Protein AF-A0A085EXB8-F1 (afdb_monomer)

Secondary structure (DSSP, 8-state):
--------PPPPPEE-SS-EE----GGGHH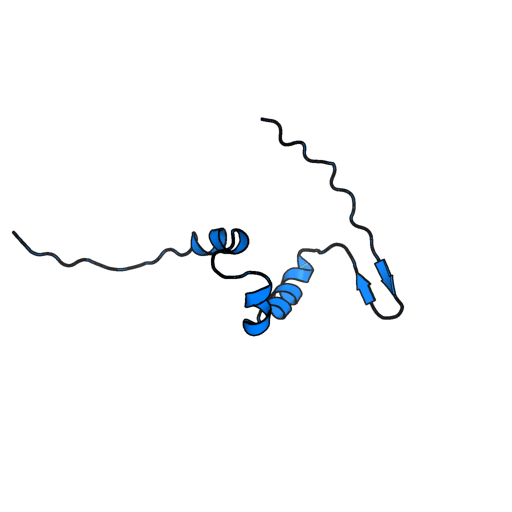HHHHHTT-HHHHHHHS-TTSTTTTTGGGG-------------

Solvent-accessible surface area (backbone atoms only — not comparable to full-atom values): 5156 Å² total; per-residue (Å²): 134,84,79,82,74,71,78,83,71,82,67,69,74,49,79,56,102,87,50,75,49,61,73,87,57,82,85,48,48,64,62,51,49,60,69,60,62,44,65,87,60,34,53,77,76,63,38,90,90,37,81,84,55,62,62,67,69,73,71,65,80,83,78,84,79,86,80,77,88,85,88,130

Mean predicted aligned error: 15.2 Å

Foldseek 3Di:
DDDPPDPPDQDDWDDDPVDIDHDDDPVCVVVVCVVCVDPVVVCVVPPPPDPVCPVVVVPDPPDDDDDDDDDD

pLDDT: mean 70.89, std 21.97, range [34.94, 98.31]

Radius of gyration: 21.45 Å; Cα contacts (8 Å, |Δi|>4): 23; chains: 1; bounding box: 45×43×57 Å

Sequence (72 aa):
MQTNKMPATMQPILETERLILRPRTMEDLDHVTTMNSDPEVMRHIAPVGTAFMSMALRRSPVSGARATGAHG

Structure (mmCIF, N/CA/C/O backbone):
data_AF-A0A085EXB8-F1
#
_entry.id   AF-A0A085EXB8-F1
#
loop_
_atom_site.group_PDB
_atom_site.id
_atom_site.type_symbol
_atom_site.label_atom_id
_atom_site.label_alt_id
_atom_site.label_comp_id
_atom_site.label_asym_id
_atom_site.label_entity_id
_atom_site.label_seq_id
_atom_site.pdbx_PDB_ins_code
_atom_site.Cartn_x
_atom_site.Cartn_y
_atom_site.Cartn_z
_atom_site.occupancy
_atom_site.B_iso_or_equiv
_atom_site.auth_seq_id
_atom_site.auth_comp_id
_atom_site.auth_asym_id
_atom_site.auth_atom_id
_atom_site.pdbx_PDB_model_num
ATOM 1 N N . MET A 1 1 ? 3.079 36.177 -3.589 1.00 47.34 1 MET A N 1
ATOM 2 C CA . MET A 1 1 ? 1.986 35.193 -3.753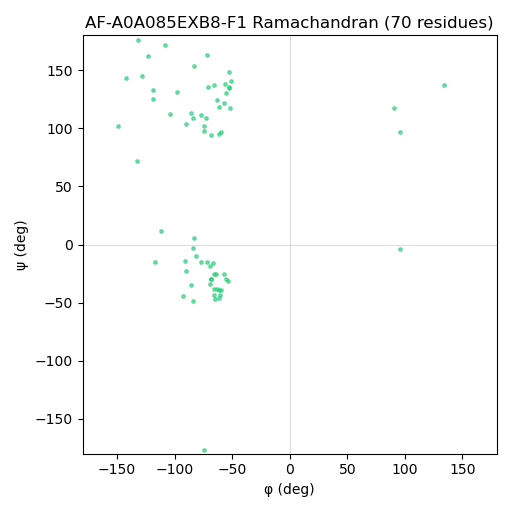 1.00 47.34 1 MET A CA 1
ATOM 3 C C . MET A 1 1 ? 2.060 34.233 -2.576 1.00 47.34 1 MET A C 1
ATOM 5 O O . MET A 1 1 ? 3.002 33.457 -2.504 1.00 47.34 1 MET A O 1
ATOM 9 N N . GLN A 1 2 ? 1.166 34.368 -1.596 1.00 45.56 2 GLN A N 1
ATOM 10 C CA . GLN A 1 2 ? 1.167 33.543 -0.385 1.00 45.56 2 GLN A CA 1
ATOM 11 C C . GLN A 1 2 ? 0.430 32.232 -0.698 1.00 45.56 2 GLN A C 1
ATOM 13 O O . GLN A 1 2 ? -0.782 32.244 -0.892 1.00 45.56 2 GLN A O 1
ATOM 18 N N . THR A 1 3 ? 1.132 31.103 -0.797 1.00 51.94 3 THR A N 1
ATOM 19 C CA . THR A 1 3 ? 0.462 29.797 -0.861 1.00 51.94 3 THR A CA 1
ATOM 20 C C . THR A 1 3 ? -0.089 29.501 0.525 1.00 51.94 3 THR A C 1
ATOM 22 O O . THR A 1 3 ? 0.679 29.278 1.462 1.00 51.94 3 THR A O 1
ATOM 25 N N . ASN A 1 4 ? -1.410 29.557 0.668 1.00 47.12 4 ASN A N 1
ATOM 26 C CA . ASN A 1 4 ? -2.105 29.224 1.902 1.00 47.12 4 ASN A CA 1
ATOM 27 C C . ASN A 1 4 ? -1.825 27.748 2.244 1.00 47.12 4 ASN A C 1
ATOM 29 O O . ASN A 1 4 ? -2.461 26.844 1.705 1.00 47.12 4 ASN A O 1
ATOM 33 N N . LYS A 1 5 ? -0.820 27.485 3.087 1.00 59.28 5 LYS A N 1
ATOM 34 C CA . LYS A 1 5 ? -0.574 26.156 3.649 1.00 59.28 5 LYS A CA 1
ATOM 35 C C . LYS A 1 5 ? -1.655 25.953 4.702 1.00 59.28 5 LYS A C 1
ATOM 37 O O . LYS A 1 5 ? -1.527 26.473 5.807 1.00 59.28 5 LYS A O 1
ATOM 42 N N . MET A 1 6 ? -2.734 25.252 4.348 1.00 55.00 6 MET A N 1
ATOM 43 C CA . MET A 1 6 ? -3.674 24.774 5.363 1.00 55.00 6 MET A CA 1
ATOM 44 C C . MET A 1 6 ? -2.869 24.039 6.448 1.00 55.00 6 MET A C 1
ATOM 46 O O . MET A 1 6 ? -1.887 23.364 6.105 1.00 55.00 6 MET A O 1
ATOM 50 N N . PRO A 1 7 ? -3.212 24.196 7.738 1.00 60.19 7 PRO A N 1
ATOM 51 C CA . PRO A 1 7 ? -2.514 23.487 8.800 1.00 60.19 7 PRO A CA 1
ATOM 52 C C . PRO A 1 7 ? -2.514 21.996 8.465 1.00 60.19 7 PRO A C 1
ATOM 54 O O . PRO A 1 7 ? -3.524 21.472 7.996 1.00 60.19 7 PRO A O 1
ATOM 57 N N . ALA A 1 8 ? -1.367 21.337 8.641 1.00 63.84 8 ALA A N 1
ATOM 58 C CA . ALA A 1 8 ? -1.251 19.902 8.430 1.00 63.84 8 ALA A CA 1
ATOM 59 C C . ALA A 1 8 ? -2.222 19.212 9.393 1.00 63.84 8 ALA A C 1
ATOM 61 O O . ALA A 1 8 ? -1.933 19.064 10.577 1.00 63.84 8 ALA A O 1
ATOM 62 N N . THR A 1 9 ? -3.409 18.864 8.905 1.00 67.06 9 THR A N 1
ATOM 63 C CA . THR A 1 9 ? -4.372 18.079 9.665 1.00 67.06 9 THR A CA 1
ATOM 64 C C . THR A 1 9 ? -3.696 16.752 9.962 1.00 67.06 9 THR A C 1
ATOM 66 O O . THR A 1 9 ? -3.306 16.053 9.022 1.00 67.06 9 THR A O 1
ATOM 69 N N . MET A 1 10 ? -3.503 16.428 11.245 1.00 78.94 10 MET A N 1
ATOM 70 C CA . MET A 1 10 ? -3.010 15.111 11.637 1.00 78.94 10 MET A CA 1
ATOM 71 C C . MET A 1 10 ? -3.894 14.056 10.976 1.00 78.94 10 MET A C 1
ATOM 73 O O . MET A 1 10 ? -5.106 14.035 11.185 1.00 78.94 10 MET A O 1
ATOM 77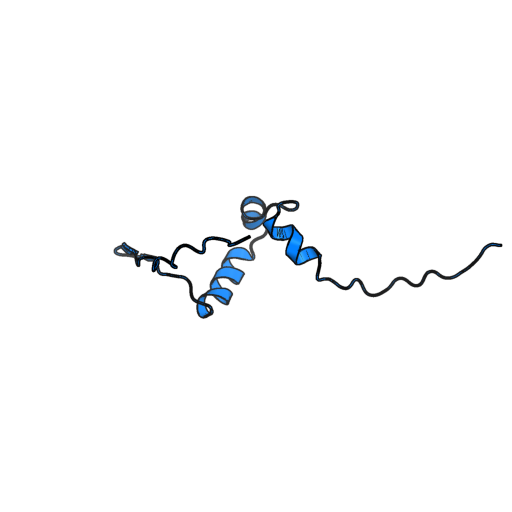 N N . GLN A 1 11 ? -3.293 13.233 10.117 1.00 88.06 11 GLN A N 1
ATOM 78 C CA . GLN A 1 11 ? -4.012 12.141 9.479 1.00 88.06 11 GLN A CA 1
ATOM 79 C C . GLN A 1 11 ? -4.411 11.120 10.559 1.00 88.06 11 GLN A C 1
ATOM 81 O O . GLN A 1 11 ? -3.600 10.839 11.444 1.00 88.06 11 GLN A O 1
ATOM 86 N N . PRO A 1 12 ? -5.644 10.590 10.525 1.00 92.44 12 PRO A N 1
ATOM 87 C CA . PRO A 1 12 ? -6.118 9.666 11.547 1.00 92.44 12 PRO A CA 1
ATOM 88 C C . PRO A 1 12 ? -5.446 8.294 11.424 1.00 92.44 12 PRO A C 1
ATOM 90 O O . PRO A 1 12 ? -4.907 7.938 10.374 1.00 92.44 12 PRO A O 1
ATOM 93 N N . ILE A 1 13 ? -5.537 7.512 12.499 1.00 95.94 13 ILE A N 1
ATOM 94 C CA . ILE A 1 13 ? -5.269 6.072 12.486 1.00 95.94 13 ILE A CA 1
ATOM 95 C C . ILE A 1 13 ? -6.617 5.356 12.368 1.00 95.94 13 ILE A C 1
ATOM 97 O O . ILE A 1 13 ? -7.554 5.691 13.093 1.00 95.94 13 ILE A O 1
ATOM 101 N N . LEU A 1 14 ? -6.723 4.405 11.440 1.00 97.19 14 LEU A N 1
ATOM 102 C CA . LEU A 1 14 ? -7.908 3.569 11.237 1.00 97.19 14 LEU A CA 1
ATOM 103 C C . LEU A 1 14 ? -7.536 2.107 11.471 1.00 97.19 14 LEU A C 1
ATOM 105 O O . LEU A 1 14 ? -6.543 1.632 10.923 1.00 97.19 14 LEU A O 1
ATOM 109 N N . GLU A 1 15 ? -8.340 1.385 12.243 1.00 98.31 15 GLU A N 1
ATOM 110 C CA . GLU A 1 15 ? -8.041 0.011 12.650 1.00 98.31 15 GLU A CA 1
ATOM 111 C C . GLU A 1 15 ? -9.214 -0.922 12.341 1.00 98.31 15 GLU A C 1
ATOM 113 O O . GLU A 1 15 ? -10.385 -0.550 12.420 1.00 98.31 15 GLU A O 1
ATOM 118 N N . THR A 1 16 ? -8.877 -2.151 11.975 1.00 97.62 16 THR A N 1
ATOM 119 C CA . THR A 1 16 ? -9.789 -3.287 11.821 1.00 97.62 16 THR A CA 1
ATOM 120 C C . THR A 1 16 ? -9.184 -4.481 12.553 1.00 97.62 16 THR A C 1
ATOM 122 O O . THR A 1 16 ? -8.039 -4.419 12.994 1.00 97.62 16 THR A O 1
ATOM 125 N N . GLU A 1 17 ? -9.895 -5.605 12.611 1.00 98.19 17 GLU A N 1
ATOM 126 C CA . GLU A 1 17 ? -9.386 -6.828 13.247 1.00 98.19 17 GLU A CA 1
ATOM 127 C C . GLU A 1 17 ? -8.030 -7.299 12.682 1.00 98.19 17 GLU A C 1
ATOM 129 O O . GLU A 1 17 ? -7.234 -7.899 13.397 1.00 98.19 17 GLU A O 1
ATOM 134 N N . ARG A 1 18 ? -7.748 -7.023 11.399 1.00 98.06 18 ARG A N 1
ATOM 135 C CA . ARG A 1 18 ? -6.558 -7.543 10.704 1.00 98.06 18 ARG A CA 1
ATOM 136 C C . ARG A 1 18 ? -5.572 -6.480 10.232 1.00 98.06 18 ARG A C 1
ATOM 138 O O . ARG A 1 18 ? -4.468 -6.842 9.835 1.00 98.06 18 ARG A O 1
ATOM 145 N N . LEU A 1 19 ? -5.967 -5.207 10.188 1.00 98.00 19 LEU A N 1
ATOM 146 C CA . LEU A 1 19 ? -5.196 -4.148 9.529 1.00 98.00 19 LEU A CA 1
ATOM 147 C C . LEU A 1 19 ? -5.259 -2.829 10.296 1.00 98.00 19 LEU A C 1
ATOM 149 O O . LEU A 1 19 ? -6.321 -2.445 10.784 1.00 98.00 19 LEU A O 1
ATOM 153 N N . ILE A 1 20 ? -4.133 -2.113 10.284 1.00 97.44 20 ILE A N 1
ATOM 154 C CA . ILE A 1 20 ? -3.981 -0.743 10.779 1.00 97.44 20 ILE A CA 1
ATOM 155 C C . ILE A 1 20 ? -3.543 0.139 9.608 1.00 97.44 20 ILE A C 1
ATOM 157 O O . ILE A 1 20 ? -2.525 -0.129 8.967 1.00 97.44 20 ILE A O 1
ATOM 161 N N . LEU A 1 21 ? -4.284 1.213 9.350 1.00 96.62 21 LEU A N 1
ATOM 162 C CA . LEU A 1 21 ? -3.892 2.288 8.448 1.00 96.62 21 LEU A CA 1
ATOM 163 C C . LEU A 1 21 ? -3.463 3.493 9.283 1.00 96.62 21 LEU A C 1
ATOM 165 O O . LEU A 1 21 ? -4.285 4.114 9.952 1.00 96.62 21 LEU A O 1
ATOM 169 N N . ARG A 1 22 ? -2.172 3.827 9.234 1.00 94.62 22 ARG A N 1
ATOM 170 C CA . ARG A 1 22 ? -1.570 4.932 9.993 1.00 94.62 22 ARG A CA 1
ATOM 171 C C . ARG A 1 22 ? -0.874 5.944 9.076 1.00 94.62 22 ARG A C 1
ATOM 173 O O . ARG A 1 22 ? -0.533 5.588 7.943 1.00 94.62 22 ARG A O 1
ATOM 180 N N . PRO A 1 23 ? -0.604 7.174 9.555 1.00 94.06 23 PRO A N 1
ATOM 181 C CA . PRO A 1 23 ? 0.256 8.111 8.843 1.00 94.06 23 PRO A CA 1
ATOM 182 C C . PRO A 1 23 ? 1.603 7.469 8.491 1.00 94.06 23 PRO A C 1
ATOM 184 O O . PRO A 1 23 ? 2.221 6.786 9.316 1.00 94.06 23 PRO A O 1
ATOM 187 N N . ARG A 1 24 ? 2.041 7.682 7.248 1.00 91.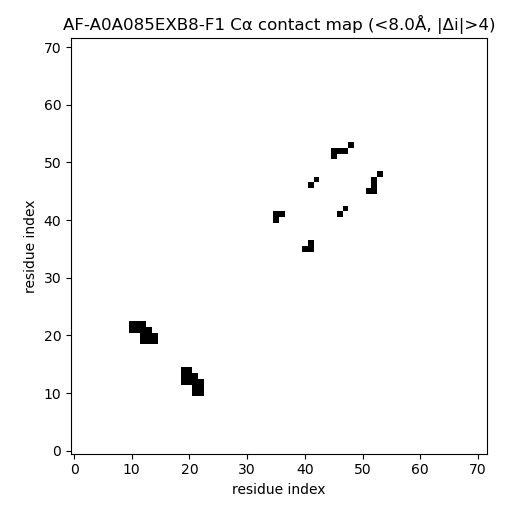50 24 ARG A N 1
ATOM 188 C CA . ARG A 1 24 ? 3.307 7.147 6.739 1.00 91.50 24 ARG A CA 1
ATOM 189 C C . ARG A 1 24 ? 4.484 7.875 7.384 1.00 91.50 24 ARG A C 1
ATOM 191 O O . ARG A 1 24 ? 4.494 9.105 7.434 1.00 91.50 24 ARG A O 1
AT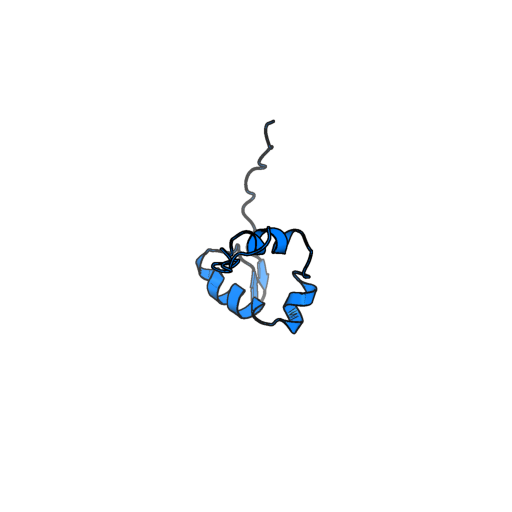OM 198 N N . THR A 1 25 ? 5.489 7.123 7.807 1.00 92.25 25 THR A N 1
ATOM 199 C CA . THR A 1 25 ? 6.770 7.643 8.294 1.00 92.25 25 THR A CA 1
ATOM 200 C C . THR A 1 25 ? 7.875 7.371 7.271 1.00 92.25 25 THR A C 1
ATOM 202 O O . THR A 1 25 ? 7.678 6.672 6.277 1.00 92.25 25 THR A O 1
ATOM 205 N N . MET A 1 26 ? 9.061 7.937 7.496 1.00 93.94 26 MET A N 1
ATOM 206 C CA . MET A 1 26 ? 10.222 7.672 6.638 1.00 93.94 26 MET A CA 1
ATOM 207 C C . MET A 1 26 ? 10.697 6.216 6.709 1.00 93.94 26 MET A C 1
ATOM 209 O O . MET A 1 26 ? 11.261 5.714 5.744 1.00 93.94 26 MET A O 1
ATOM 213 N N . GLU A 1 27 ? 10.427 5.529 7.816 1.00 95.31 27 GLU A N 1
ATOM 214 C CA . GLU A 1 27 ? 10.785 4.121 8.026 1.00 95.31 27 GLU A CA 1
ATOM 215 C C . GLU A 1 27 ? 9.969 3.172 7.131 1.00 95.31 27 GLU A C 1
ATOM 217 O O . GLU A 1 27 ? 10.373 2.043 6.873 1.00 95.31 27 GLU A O 1
ATOM 222 N N . ASP A 1 28 ? 8.837 3.637 6.595 1.00 94.44 28 ASP A N 1
ATOM 223 C CA . ASP A 1 28 ? 7.984 2.845 5.707 1.00 94.44 28 ASP A CA 1
ATOM 224 C C . ASP A 1 28 ? 8.486 2.818 4.255 1.00 94.44 28 ASP A C 1
ATOM 226 O O . ASP A 1 28 ? 7.937 2.087 3.425 1.00 94.44 28 ASP A O 1
ATOM 230 N N . LEU A 1 29 ? 9.484 3.640 3.908 1.00 92.12 29 LEU A N 1
ATOM 231 C CA . LEU A 1 29 ? 9.883 3.848 2.516 1.00 92.12 29 LEU A CA 1
ATOM 232 C C . LEU A 1 29 ? 10.415 2.587 1.845 1.00 92.12 29 LEU A C 1
ATOM 234 O O . LEU A 1 29 ? 10.091 2.366 0.677 1.00 92.12 29 LEU A O 1
ATOM 238 N N . ASP A 1 30 ? 11.169 1.757 2.557 1.00 93.44 30 ASP A N 1
ATOM 239 C CA . ASP A 1 30 ? 11.711 0.521 1.988 1.00 93.44 30 ASP A CA 1
ATOM 240 C C . ASP A 1 30 ? 10.574 -0.440 1.625 1.00 93.44 30 ASP A C 1
ATOM 242 O O . ASP A 1 30 ? 10.489 -0.902 0.488 1.00 93.44 30 ASP A O 1
ATOM 246 N N . HIS A 1 31 ? 9.610 -0.630 2.532 1.00 90.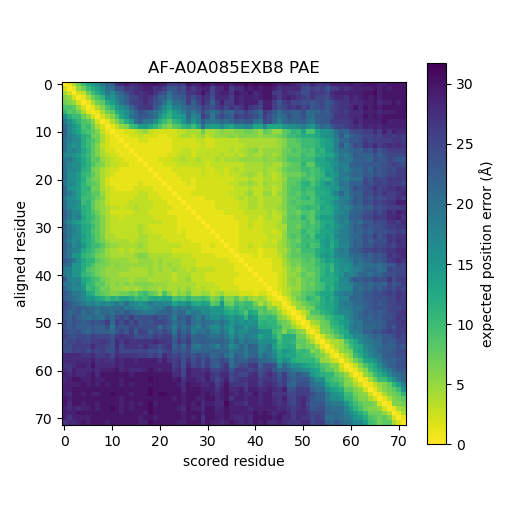81 31 HIS A N 1
ATOM 247 C CA . HIS A 1 31 ? 8.426 -1.456 2.284 1.00 90.81 31 HIS A CA 1
ATOM 248 C C . HIS A 1 31 ? 7.585 -0.936 1.109 1.00 90.81 31 HIS A C 1
ATOM 250 O O . HIS A 1 31 ? 7.150 -1.712 0.256 1.00 90.81 31 HIS A O 1
ATOM 256 N N . VAL A 1 32 ? 7.376 0.383 1.030 1.00 89.94 32 VAL A N 1
ATOM 257 C CA . VAL A 1 32 ? 6.646 1.011 -0.083 1.00 89.94 32 VAL A CA 1
ATOM 258 C C . VAL A 1 32 ? 7.408 0.853 -1.399 1.00 89.94 32 VAL A C 1
ATOM 260 O O . VAL A 1 32 ? 6.792 0.607 -2.433 1.00 89.94 32 VAL A O 1
ATOM 263 N N . THR A 1 33 ? 8.735 0.963 -1.377 1.00 88.44 33 THR A N 1
ATOM 264 C CA . THR A 1 33 ? 9.583 0.789 -2.564 1.00 88.44 33 THR A CA 1
ATOM 265 C C . THR A 1 33 ? 9.531 -0.647 -3.066 1.00 88.44 33 THR A C 1
ATOM 267 O O . THR A 1 33 ? 9.357 -0.860 -4.264 1.00 88.44 33 THR A O 1
ATOM 270 N N . THR A 1 34 ? 9.599 -1.633 -2.168 1.00 90.06 34 THR A N 1
ATOM 271 C CA . THR A 1 34 ? 9.434 -3.047 -2.525 1.00 90.06 34 THR A CA 1
ATOM 272 C C . THR A 1 34 ? 8.050 -3.311 -3.115 1.00 90.06 34 THR A C 1
ATOM 274 O O . THR A 1 34 ? 7.957 -3.925 -4.176 1.00 90.06 34 THR A O 1
ATOM 277 N N . MET A 1 35 ? 6.980 -2.798 -2.499 1.00 86.19 35 MET A N 1
ATOM 278 C CA . MET A 1 35 ? 5.615 -2.924 -3.030 1.00 86.19 35 MET A CA 1
ATOM 279 C C . MET A 1 35 ? 5.477 -2.296 -4.428 1.00 86.19 35 MET A C 1
ATOM 281 O O . MET A 1 35 ? 4.834 -2.869 -5.301 1.00 86.19 35 MET A O 1
ATOM 285 N N . ASN A 1 36 ? 6.118 -1.149 -4.659 1.00 88.12 36 ASN A N 1
ATOM 286 C CA . ASN A 1 36 ? 6.108 -0.441 -5.941 1.00 88.12 36 ASN A CA 1
ATOM 287 C C . ASN A 1 36 ? 7.137 -0.979 -6.949 1.00 88.12 36 ASN A C 1
ATOM 289 O O . ASN A 1 36 ? 7.329 -0.373 -7.999 1.00 88.12 36 ASN A O 1
ATOM 293 N N . SER A 1 37 ? 7.852 -2.062 -6.650 1.00 88.06 37 SER A N 1
ATOM 294 C CA . SER A 1 37 ? 8.883 -2.570 -7.563 1.00 88.06 37 SER A CA 1
ATOM 295 C C . SER A 1 37 ? 8.309 -3.332 -8.759 1.00 88.06 37 SER A C 1
ATOM 297 O O . SER A 1 37 ? 9.019 -3.526 -9.743 1.00 88.06 37 SER A O 1
ATOM 299 N N . ASP A 1 38 ? 7.033 -3.727 -8.707 1.00 88.81 38 ASP A N 1
ATOM 300 C CA . ASP A 1 38 ? 6.377 -4.469 -9.781 1.00 88.81 38 ASP A CA 1
ATOM 301 C C . ASP A 1 38 ? 6.002 -3.543 -10.964 1.00 88.81 38 ASP A C 1
ATOM 303 O O . ASP A 1 38 ? 5.100 -2.702 -10.835 1.00 88.81 38 ASP A O 1
ATOM 307 N N . PRO A 1 39 ? 6.648 -3.685 -12.139 1.00 86.69 39 PRO A N 1
ATOM 308 C CA . PRO A 1 39 ? 6.371 -2.844 -13.301 1.00 86.69 39 PRO A CA 1
ATOM 309 C C . PRO A 1 39 ? 4.986 -3.091 -13.919 1.00 86.69 39 PRO A C 1
ATOM 311 O O . PRO A 1 39 ? 4.393 -2.155 -14.466 1.00 86.69 39 PRO A O 1
ATOM 314 N N . GLU A 1 40 ? 4.444 -4.310 -13.814 1.00 89.56 40 GLU A N 1
ATOM 315 C CA . GLU A 1 40 ? 3.116 -4.650 -14.340 1.00 89.56 40 GLU A CA 1
ATOM 316 C C . GLU A 1 40 ? 2.010 -3.936 -13.555 1.00 89.56 40 GLU A C 1
ATOM 318 O O . GLU A 1 40 ? 0.977 -3.577 -14.124 1.00 89.56 40 GLU A O 1
ATOM 323 N N . VAL A 1 41 ? 2.248 -3.664 -12.270 1.00 87.75 41 VAL A N 1
ATOM 324 C CA . VAL A 1 41 ? 1.356 -2.871 -11.413 1.00 87.75 41 VAL A CA 1
ATOM 325 C C . VAL A 1 41 ? 1.625 -1.375 -11.590 1.00 87.75 41 VAL A C 1
ATOM 327 O O . VAL A 1 41 ? 0.700 -0.591 -11.827 1.00 87.75 41 VAL A O 1
ATOM 330 N N . MET A 1 42 ? 2.893 -0.957 -11.527 1.00 88.00 42 MET A N 1
ATOM 331 C CA . MET A 1 42 ? 3.261 0.462 -11.523 1.00 88.00 42 MET A CA 1
ATOM 332 C C . MET A 1 42 ? 2.901 1.207 -12.805 1.00 88.00 42 MET A C 1
ATOM 334 O O . MET A 1 42 ? 2.643 2.413 -12.734 1.00 88.00 42 MET A O 1
ATOM 338 N N . ARG A 1 43 ? 2.790 0.525 -13.953 1.00 85.50 43 ARG A N 1
ATOM 339 C CA . ARG A 1 43 ? 2.304 1.146 -15.201 1.00 85.50 43 ARG A CA 1
ATOM 340 C C . ARG A 1 43 ? 0.911 1.775 -15.067 1.00 85.50 43 ARG A C 1
ATOM 342 O O . ARG A 1 43 ? 0.599 2.698 -15.814 1.00 85.50 43 ARG A O 1
ATOM 349 N N . HIS A 1 44 ? 0.091 1.300 -14.125 1.00 86.62 44 HIS A N 1
ATOM 350 C CA . HIS A 1 44 ? -1.244 1.836 -13.846 1.00 86.62 44 HIS A CA 1
ATOM 351 C C . HIS A 1 44 ? -1.236 2.958 -12.791 1.00 86.62 44 HIS A C 1
ATOM 353 O O . HIS A 1 44 ? -2.157 3.770 -12.765 1.00 86.62 44 HIS A O 1
ATOM 359 N N . ILE A 1 45 ? -0.207 3.018 -11.937 1.00 81.50 45 ILE A N 1
ATOM 360 C CA . ILE A 1 45 ? -0.096 3.971 -10.816 1.00 81.50 45 ILE A CA 1
ATOM 361 C C . ILE A 1 45 ? 0.661 5.236 -11.234 1.00 81.50 45 ILE A C 1
ATOM 363 O O . ILE A 1 45 ? 0.242 6.350 -10.922 1.00 81.50 45 ILE A O 1
ATOM 367 N N . ALA A 1 46 ? 1.771 5.074 -11.954 1.00 71.81 46 ALA A N 1
ATOM 368 C CA . ALA A 1 46 ? 2.593 6.171 -12.452 1.00 71.81 46 ALA A CA 1
ATOM 369 C C . ALA A 1 46 ? 2.931 5.950 -13.936 1.00 71.81 46 ALA A C 1
ATOM 371 O O . ALA A 1 46 ? 4.079 5.636 -14.267 1.00 71.81 46 ALA A O 1
ATOM 372 N N . PRO A 1 47 ? 1.948 6.109 -14.844 1.00 68.25 47 PRO A N 1
ATOM 373 C CA . PRO A 1 47 ? 2.183 5.941 -16.269 1.00 68.25 47 PRO A CA 1
ATOM 374 C C . PRO A 1 47 ? 3.305 6.868 -16.752 1.00 68.25 47 PRO A C 1
ATOM 376 O O . PRO A 1 47 ? 3.381 8.045 -16.366 1.00 68.25 47 PRO A O 1
ATOM 379 N N . VAL A 1 48 ? 4.175 6.340 -17.613 1.00 60.94 48 VAL A N 1
ATOM 380 C CA . VAL A 1 48 ? 5.228 7.113 -18.285 1.00 60.94 48 VAL A CA 1
ATOM 381 C C . VAL A 1 48 ? 4.582 8.291 -19.028 1.00 60.94 48 VAL A C 1
ATOM 383 O O . VAL A 1 48 ? 3.595 8.115 -19.735 1.00 60.94 48 VAL A O 1
ATOM 386 N N . GLY A 1 49 ? 5.113 9.503 -18.837 1.00 61.03 49 GLY A N 1
ATOM 387 C CA . GLY A 1 49 ? 4.567 10.740 -19.422 1.00 61.03 49 GLY A CA 1
ATOM 388 C C . GLY A 1 49 ? 3.619 11.532 -18.511 1.00 61.03 49 GLY A C 1
ATOM 389 O O . GLY A 1 49 ? 3.228 12.642 -18.863 1.00 61.03 49 GLY A O 1
ATOM 390 N N . THR A 1 50 ? 3.289 11.027 -17.317 1.00 57.44 50 THR A N 1
ATOM 391 C CA . THR A 1 50 ? 2.534 11.791 -16.310 1.00 57.44 50 THR A CA 1
ATOM 392 C C . THR A 1 50 ? 3.440 12.713 -15.486 1.00 57.44 50 THR A C 1
ATOM 394 O O . THR A 1 50 ? 4.636 12.458 -15.305 1.00 57.44 50 THR A O 1
ATOM 397 N N . ALA A 1 51 ? 2.869 13.800 -14.951 1.00 57.25 51 ALA A N 1
ATOM 398 C CA . ALA A 1 51 ? 3.610 14.821 -14.204 1.00 57.25 51 ALA A CA 1
ATOM 399 C C . ALA A 1 51 ? 4.449 14.244 -13.040 1.00 5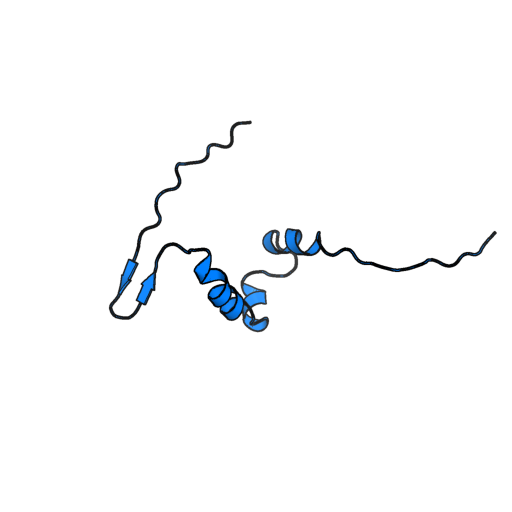7.25 51 ALA A C 1
ATOM 401 O O . ALA A 1 51 ? 5.544 14.748 -12.783 1.00 57.25 51 ALA A O 1
ATOM 402 N N . PHE A 1 52 ? 4.000 13.148 -12.412 1.00 53.50 52 PHE A N 1
ATOM 403 C CA . PHE A 1 52 ? 4.693 12.455 -11.316 1.00 53.50 52 PHE A CA 1
ATOM 404 C C . PHE A 1 52 ? 6.080 11.903 -11.695 1.00 53.50 52 PHE A C 1
ATOM 406 O O . PHE A 1 52 ? 7.013 12.026 -10.905 1.00 53.50 52 PHE A O 1
ATOM 413 N N . MET A 1 53 ? 6.258 11.356 -12.903 1.00 55.03 53 MET A N 1
ATOM 414 C CA . MET A 1 53 ? 7.544 10.784 -13.349 1.00 55.03 53 MET A CA 1
ATOM 415 C C . MET A 1 53 ? 8.455 11.799 -14.061 1.00 55.03 53 MET A C 1
ATOM 417 O O . MET A 1 53 ? 9.658 11.572 -14.200 1.00 55.03 53 MET A O 1
ATOM 421 N N . SER A 1 54 ? 7.924 12.960 -14.462 1.00 51.44 54 SER A N 1
ATOM 422 C CA . SER A 1 54 ? 8.682 13.995 -15.188 1.00 51.44 54 SER A CA 1
ATOM 423 C C . SER A 1 54 ? 9.804 14.663 -14.367 1.00 51.44 54 SER A C 1
ATOM 425 O O . SER A 1 54 ? 10.691 15.302 -14.936 1.00 51.44 54 SER A O 1
ATOM 427 N N . MET A 1 55 ? 9.803 14.508 -13.035 1.00 50.75 55 MET A N 1
ATOM 428 C CA . MET A 1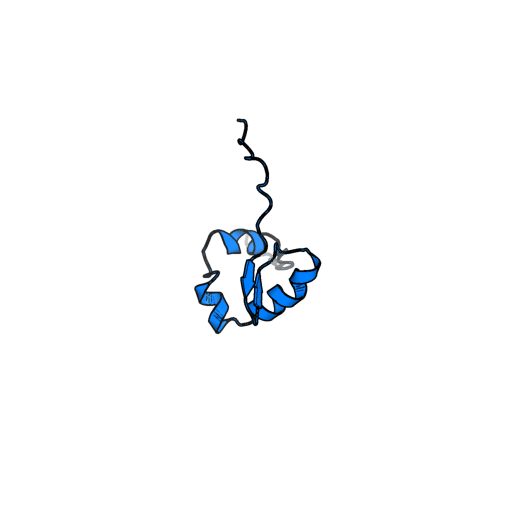 55 ? 10.856 15.031 -12.152 1.00 50.75 55 MET A CA 1
ATOM 429 C C . MET A 1 55 ? 12.046 14.063 -12.016 1.00 50.75 55 MET A C 1
ATOM 431 O O . MET A 1 55 ? 13.188 14.516 -11.941 1.00 50.75 55 MET A O 1
ATOM 435 N N . ALA A 1 56 ? 11.801 12.747 -12.025 1.00 47.22 56 ALA A N 1
ATOM 436 C CA . ALA A 1 56 ? 12.843 11.728 -11.873 1.00 47.22 56 ALA A CA 1
ATOM 437 C C . ALA A 1 56 ? 13.779 11.664 -13.096 1.00 47.22 56 ALA A C 1
ATOM 439 O O . ALA A 1 56 ? 14.987 11.494 -12.940 1.00 47.22 56 ALA A O 1
ATOM 440 N N . LEU A 1 57 ? 13.259 11.915 -14.304 1.00 49.31 57 LEU A N 1
ATOM 441 C CA . LEU A 1 57 ? 14.069 11.938 -15.530 1.00 49.31 57 LEU A CA 1
ATOM 442 C C . LEU A 1 57 ? 15.001 13.159 -15.661 1.00 49.31 57 LEU A C 1
ATOM 444 O O . LEU A 1 57 ? 15.920 13.126 -16.472 1.00 49.31 57 LEU A O 1
ATOM 448 N N . ARG A 1 58 ? 14.818 14.228 -14.871 1.00 48.59 58 ARG A N 1
ATOM 449 C CA . ARG A 1 58 ? 15.665 15.438 -14.953 1.00 48.59 58 ARG A CA 1
ATOM 450 C C . ARG A 1 58 ? 16.971 15.359 -14.154 1.00 48.59 58 ARG A C 1
ATOM 452 O O . ARG A 1 58 ? 17.749 16.307 -14.193 1.00 48.59 58 ARG A O 1
ATOM 459 N N . ARG A 1 59 ? 17.217 14.270 -13.415 1.00 44.56 59 ARG A N 1
ATOM 460 C CA . ARG A 1 59 ? 18.422 14.094 -12.577 1.00 44.56 59 ARG A CA 1
ATOM 461 C C . ARG A 1 59 ? 19.394 13.014 -13.063 1.00 44.56 59 ARG A C 1
ATOM 463 O O . ARG A 1 59 ? 20.321 12.689 -12.331 1.00 44.56 59 ARG A O 1
ATOM 470 N N . SER A 1 60 ? 19.234 12.483 -14.275 1.00 34.94 60 SER A N 1
ATOM 471 C CA . SER A 1 60 ? 20.284 11.664 -14.892 1.00 34.94 60 SER A CA 1
ATOM 472 C C . SER A 1 60 ? 21.283 12.577 -15.613 1.00 34.94 60 SER A C 1
ATOM 474 O O . SER A 1 60 ? 20.895 13.211 -16.599 1.00 34.94 60 SER A O 1
ATOM 476 N N . PRO A 1 61 ? 22.552 12.688 -15.172 1.00 45.03 61 PRO A N 1
ATOM 477 C CA . PRO A 1 61 ? 23.589 13.208 -16.037 1.00 45.03 61 PRO A CA 1
ATOM 478 C C . PRO A 1 61 ? 23.908 12.095 -17.034 1.00 45.03 61 PRO A C 1
ATOM 480 O O . PRO A 1 61 ? 24.601 11.132 -16.705 1.00 45.03 61 PRO A O 1
ATOM 483 N N . VAL A 1 62 ? 23.405 12.207 -18.262 1.00 48.78 62 VAL A N 1
ATOM 484 C CA . VAL A 1 62 ? 23.968 11.412 -19.355 1.00 48.78 62 VAL A CA 1
ATOM 485 C C . VAL A 1 62 ? 25.368 11.958 -19.615 1.00 48.78 62 VAL A C 1
ATOM 487 O O . VAL A 1 62 ? 25.574 12.954 -20.303 1.00 48.78 62 VAL A O 1
ATOM 490 N N . SER A 1 63 ? 26.328 11.305 -18.970 1.00 47.50 63 SER A N 1
ATOM 491 C CA . SER A 1 63 ? 27.736 11.320 -19.316 1.00 47.50 63 SER A CA 1
ATOM 492 C C . SER A 1 63 ? 27.914 10.701 -20.704 1.00 47.50 63 SER A C 1
ATOM 494 O O . SER A 1 63 ? 27.531 9.556 -20.924 1.00 47.50 63 SER A O 1
ATOM 496 N N . GLY A 1 64 ? 28.542 11.456 -21.608 1.00 41.59 64 GLY A N 1
ATOM 497 C CA . GLY A 1 64 ? 29.365 10.903 -22.683 1.00 41.59 64 GLY A CA 1
ATOM 498 C C . GLY A 1 64 ? 28.710 10.705 -24.051 1.00 41.59 64 GLY A C 1
ATOM 499 O O . GLY A 1 64 ? 28.209 9.632 -24.357 1.00 41.59 64 GLY A O 1
ATOM 500 N N . ALA A 1 65 ? 28.910 11.677 -24.945 1.00 38.22 65 ALA A N 1
ATOM 501 C CA . ALA A 1 65 ? 29.214 11.396 -26.348 1.00 38.22 65 ALA A CA 1
ATOM 502 C C . ALA A 1 65 ? 30.104 12.516 -26.913 1.00 38.22 65 ALA A C 1
ATOM 504 O O . ALA A 1 65 ? 29.650 13.620 -27.204 1.00 38.22 65 ALA A O 1
ATOM 505 N N . ARG A 1 66 ? 31.406 12.224 -27.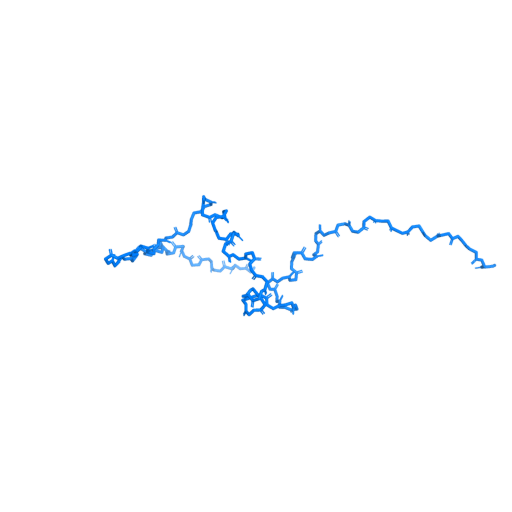028 1.00 46.00 66 ARG A N 1
ATOM 506 C CA . ARG A 1 66 ? 32.356 12.977 -27.855 1.00 46.00 66 ARG A CA 1
ATOM 507 C C . ARG A 1 66 ? 31.835 12.985 -29.296 1.00 46.00 66 ARG A C 1
ATOM 509 O O . ARG A 1 66 ? 31.719 11.916 -29.885 1.00 46.00 66 ARG A O 1
ATOM 516 N N . ALA A 1 67 ? 31.607 14.162 -29.871 1.00 39.66 67 ALA A N 1
ATOM 517 C CA . ALA A 1 67 ? 31.568 14.319 -31.319 1.00 39.66 67 ALA A CA 1
ATOM 518 C C . ALA A 1 67 ? 32.987 14.654 -31.795 1.00 39.66 67 ALA A C 1
ATOM 520 O O . ALA A 1 67 ? 33.516 15.742 -31.575 1.00 39.66 67 ALA A O 1
ATOM 521 N N . THR A 1 68 ? 33.622 13.641 -32.369 1.00 45.12 68 THR A N 1
ATOM 522 C CA . THR A 1 68 ? 34.762 13.731 -33.282 1.00 45.12 68 THR A CA 1
ATOM 523 C C . THR A 1 68 ? 34.459 14.687 -34.441 1.00 45.12 68 THR A C 1
ATOM 525 O O . THR A 1 68 ? 33.308 14.813 -34.846 1.00 45.12 68 THR A O 1
ATOM 528 N N . GLY A 1 69 ? 35.487 15.371 -34.949 1.00 36.00 69 GLY A N 1
ATOM 529 C CA . GLY A 1 69 ? 35.342 16.449 -35.929 1.00 36.00 69 GLY A CA 1
ATOM 530 C C . GLY A 1 69 ? 35.006 16.039 -37.368 1.00 36.00 69 GLY A C 1
ATOM 531 O O . GLY A 1 69 ? 34.866 14.857 -37.668 1.00 36.00 69 GLY A O 1
ATOM 532 N N . ALA A 1 70 ? 34.962 17.079 -38.215 1.00 39.34 70 ALA A N 1
ATOM 533 C CA . ALA A 1 70 ? 35.248 17.159 -39.658 1.00 39.34 70 ALA A CA 1
ATOM 534 C C . ALA A 1 70 ? 34.192 17.948 -40.466 1.00 39.34 70 ALA A C 1
ATOM 536 O O . ALA A 1 70 ? 32.994 17.728 -40.317 1.00 39.34 70 ALA A O 1
ATOM 537 N N . HIS A 1 71 ? 34.727 18.779 -41.377 1.00 35.19 71 HIS A N 1
ATOM 538 C CA . HIS A 1 71 ? 34.119 19.525 -42.497 1.00 35.19 71 HIS A CA 1
ATOM 539 C C . HIS A 1 71 ? 33.612 20.940 -42.163 1.00 35.19 71 HIS A C 1
ATOM 541 O O . HIS A 1 71 ? 32.708 21.098 -41.356 1.00 35.19 71 HIS A O 1
ATOM 547 N N . GLY A 1 72 ? 34.145 22.015 -42.750 1.00 37.38 72 GLY A N 1
ATOM 548 C CA . GLY A 1 72 ? 35.175 22.200 -43.780 1.00 37.38 72 GLY A CA 1
ATOM 549 C C . GLY A 1 72 ? 35.535 23.681 -43.880 1.00 37.38 72 GLY A C 1
ATOM 550 O O . GLY A 1 72 ? 34.837 24.491 -43.228 1.00 37.38 72 GLY A O 1
#